Protein AF-A0A314YI50-F1 (afdb_monomer_lite)

Radius of gyration: 15.84 Å; chains: 1; bounding box: 31×40×46 Å

Structure (mmCIF, N/CA/C/O backbone):
data_AF-A0A314YI50-F1
#
_entry.id   AF-A0A314YI50-F1
#
loop_
_atom_site.group_PDB
_atom_site.id
_atom_site.type_symbol
_atom_site.label_atom_id
_atom_site.label_alt_id
_atom_site.label_comp_id
_atom_site.label_asym_id
_atom_site.label_entity_id
_atom_site.label_seq_id
_atom_site.pdbx_PDB_ins_code
_atom_site.Cartn_x
_atom_site.Cartn_y
_atom_site.Cartn_z
_atom_site.occupancy
_atom_site.B_iso_or_equiv
_atom_site.auth_seq_id
_atom_site.auth_comp_id
_atom_site.auth_asym_id
_atom_site.auth_atom_id
_atom_site.pdbx_PDB_model_num
ATOM 1 N N . MET A 1 1 ? -7.604 14.869 -5.730 1.00 54.38 1 MET A N 1
ATOM 2 C CA . MET A 1 1 ? -6.737 14.315 -4.661 1.00 54.38 1 MET A CA 1
ATOM 3 C C . MET A 1 1 ? -7.103 12.848 -4.502 1.00 54.38 1 MET A C 1
ATOM 5 O O . MET A 1 1 ? -8.227 12.569 -4.104 1.00 54.38 1 MET A O 1
ATOM 9 N N . CYS A 1 2 ? -6.218 11.932 -4.887 1.00 63.62 2 CYS A N 1
ATOM 10 C CA . CYS A 1 2 ? -6.553 10.518 -5.085 1.00 63.62 2 CYS A CA 1
ATOM 11 C C . CYS A 1 2 ? -6.445 9.736 -3.769 1.00 63.62 2 CYS A C 1
ATOM 13 O O . CYS A 1 2 ? -5.506 9.951 -2.993 1.00 63.62 2 CYS A O 1
ATOM 15 N N . ARG A 1 3 ? -7.436 8.885 -3.483 1.00 79.12 3 ARG A N 1
ATOM 16 C CA . ARG A 1 3 ? -7.559 8.145 -2.219 1.00 79.12 3 ARG A CA 1
ATOM 17 C C . ARG A 1 3 ? -8.057 6.732 -2.494 1.00 79.12 3 ARG A C 1
ATOM 19 O O . ARG A 1 3 ? -8.998 6.576 -3.262 1.00 79.12 3 ARG A O 1
ATOM 26 N N . ALA A 1 4 ? -7.470 5.747 -1.824 1.00 84.62 4 ALA A N 1
ATOM 27 C CA . ALA A 1 4 ? -7.922 4.360 -1.876 1.00 84.62 4 ALA A CA 1
ATOM 28 C C . ALA A 1 4 ? -8.115 3.811 -0.458 1.00 84.62 4 ALA A C 1
ATOM 30 O O . ALA A 1 4 ? -7.317 4.106 0.439 1.00 84.62 4 ALA A O 1
ATOM 31 N N . LEU A 1 5 ? -9.182 3.034 -0.270 1.00 88.06 5 LEU A N 1
ATOM 32 C CA . LEU A 1 5 ? -9.430 2.257 0.942 1.00 88.06 5 LEU A CA 1
ATOM 33 C C . LEU A 1 5 ? -8.921 0.827 0.755 1.00 88.06 5 LEU A C 1
ATOM 35 O O . LEU A 1 5 ? -8.921 0.305 -0.358 1.00 88.06 5 LEU A O 1
ATOM 39 N N . GLY A 1 6 ? -8.536 0.189 1.853 1.00 87.06 6 GLY A N 1
ATOM 40 C CA . GLY A 1 6 ? -8.240 -1.237 1.869 1.00 87.06 6 GLY A CA 1
ATOM 41 C C . GLY A 1 6 ? -7.951 -1.746 3.273 1.00 87.06 6 GLY A C 1
ATOM 42 O O . GLY A 1 6 ? -8.446 -1.177 4.244 1.00 87.06 6 GLY A O 1
ATOM 43 N N . LEU A 1 7 ? -7.182 -2.825 3.396 1.00 86.88 7 LEU A N 1
ATOM 44 C CA . LEU A 1 7 ? -6.970 -3.517 4.668 1.00 86.88 7 LEU A CA 1
ATOM 45 C C . LEU A 1 7 ? -5.485 -3.559 5.026 1.00 86.88 7 LEU A C 1
ATOM 47 O O . LEU A 1 7 ? -4.657 -3.935 4.209 1.00 86.88 7 LEU A O 1
ATOM 51 N N . MET A 1 8 ? -5.121 -3.218 6.255 1.00 86.88 8 MET A N 1
ATOM 52 C CA . MET A 1 8 ? -3.753 -3.331 6.754 1.00 86.88 8 MET A CA 1
ATOM 53 C C . MET A 1 8 ? -3.767 -3.786 8.210 1.00 86.88 8 MET A C 1
ATOM 55 O O . MET A 1 8 ? -4.458 -3.191 9.032 1.00 86.88 8 MET A O 1
ATOM 59 N N . ASP A 1 9 ? -3.005 -4.835 8.528 1.00 85.19 9 ASP A N 1
ATOM 60 C CA . ASP A 1 9 ? -3.000 -5.496 9.845 1.00 85.19 9 ASP A CA 1
ATOM 61 C C . ASP A 1 9 ? -4.413 -5.841 10.358 1.00 85.19 9 ASP A C 1
ATOM 63 O O . ASP A 1 9 ? -4.738 -5.615 11.523 1.00 85.19 9 ASP A 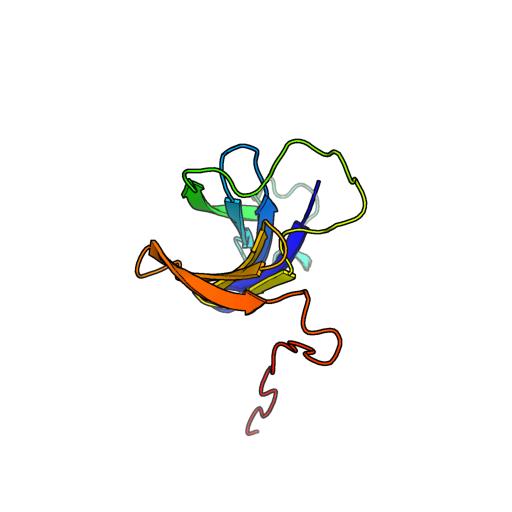O 1
ATOM 67 N N . GLY A 1 10 ? -5.303 -6.302 9.474 1.00 84.06 10 GLY A N 1
ATOM 68 C CA . GLY A 1 10 ? -6.694 -6.600 9.838 1.00 84.06 10 GLY A CA 1
ATOM 69 C C . GLY A 1 10 ? -7.556 -5.370 10.164 1.00 84.06 10 GLY A C 1
ATOM 70 O O . GLY A 1 10 ? -8.682 -5.527 10.624 1.00 84.06 10 GLY A O 1
ATOM 71 N N . LYS A 1 11 ? -7.070 -4.145 9.921 1.00 86.44 11 LYS A N 1
ATOM 72 C CA . LYS A 1 11 ? -7.815 -2.892 10.121 1.00 86.44 11 LYS A CA 1
ATOM 73 C C . LYS A 1 11 ? -7.990 -2.137 8.806 1.00 86.44 11 LYS A C 1
ATOM 75 O O . LYS A 1 11 ? -7.149 -2.225 7.914 1.00 86.44 11 LYS A O 1
ATOM 80 N N . LEU A 1 12 ? -9.060 -1.348 8.691 1.00 87.06 12 LEU A N 1
ATOM 81 C CA . LEU A 1 12 ? -9.272 -0.492 7.521 1.00 87.06 12 LEU A CA 1
ATOM 82 C C . LEU A 1 12 ? -8.119 0.515 7.394 1.00 87.06 12 LEU A C 1
ATOM 84 O O . LEU A 1 12 ? -7.726 1.162 8.373 1.00 87.06 12 LEU A O 1
ATOM 88 N N . CYS A 1 13 ? -7.594 0.664 6.183 1.00 89.94 13 CYS A N 1
ATOM 89 C CA . CYS A 1 13 ? -6.562 1.629 5.848 1.00 89.94 13 CYS A CA 1
ATOM 90 C C . CYS A 1 13 ? -7.033 2.601 4.760 1.00 89.94 13 CYS A C 1
ATOM 92 O O . CYS A 1 13 ? -7.881 2.285 3.927 1.00 89.94 13 CYS A O 1
ATOM 94 N N . LEU A 1 14 ? -6.484 3.813 4.801 1.00 89.81 14 LEU A N 1
ATOM 95 C CA . LEU A 1 14 ? -6.715 4.895 3.858 1.00 89.81 14 LEU A CA 1
ATOM 96 C C . LEU A 1 14 ? -5.370 5.383 3.330 1.00 89.81 14 LEU A C 1
ATOM 98 O O . LEU A 1 14 ? -4.600 6.036 4.052 1.00 89.81 14 LEU A O 1
ATOM 102 N N . THR A 1 15 ? -5.132 5.120 2.051 1.00 89.94 15 THR A N 1
ATOM 103 C CA . THR A 1 15 ? -3.928 5.549 1.345 1.00 89.94 15 THR A CA 1
ATOM 104 C C . THR A 1 15 ? -4.209 6.825 0.569 1.00 89.94 15 THR A C 1
ATOM 106 O O . THR A 1 15 ? -5.223 6.940 -0.124 1.00 89.94 15 THR A O 1
ATOM 109 N N . LYS A 1 16 ? -3.326 7.813 0.712 1.00 87.81 16 LYS A N 1
ATOM 110 C CA . LYS A 1 16 ? -3.441 9.128 0.078 1.00 87.81 16 LYS A CA 1
ATOM 111 C C . LYS A 1 16 ? -2.169 9.444 -0.690 1.00 87.81 16 LYS A C 1
ATOM 113 O O . LYS A 1 16 ? -1.077 9.308 -0.140 1.00 87.81 16 LYS A O 1
ATOM 118 N N . ALA A 1 17 ? -2.325 9.915 -1.922 1.00 84.19 17 ALA A N 1
ATOM 119 C CA . ALA A 1 17 ? -1.208 10.437 -2.694 1.00 84.19 17 ALA A CA 1
ATOM 120 C C . ALA A 1 17 ? -0.836 11.834 -2.182 1.00 84.19 17 ALA A C 1
ATOM 122 O O . ALA A 1 17 ? -1.709 12.633 -1.823 1.00 84.19 17 ALA A O 1
ATOM 123 N N . GLN A 1 18 ? 0.459 12.115 -2.162 1.00 79.69 18 GLN A N 1
ATOM 124 C CA . GLN A 1 18 ? 1.060 13.410 -1.866 1.00 79.69 18 GLN A CA 1
ATOM 125 C C . GLN A 1 18 ? 2.024 13.778 -2.992 1.00 79.69 18 GLN A C 1
ATOM 127 O O . GLN A 1 18 ? 2.426 12.921 -3.776 1.00 79.69 18 GLN A O 1
ATOM 132 N N . SER A 1 19 ? 2.420 15.047 -3.061 1.00 73.88 19 SER A N 1
ATOM 133 C CA . SER A 1 19 ? 3.320 15.547 -4.108 1.00 73.88 19 SER A CA 1
ATOM 134 C C . SER A 1 19 ? 4.656 14.805 -4.175 1.00 73.88 19 SER A C 1
ATOM 136 O O . SER A 1 19 ? 5.225 14.706 -5.254 1.00 73.88 19 SER A O 1
ATOM 138 N N . SER A 1 20 ? 5.143 14.258 -3.060 1.00 78.88 20 SER A N 1
ATOM 139 C CA . SER A 1 20 ? 6.411 13.520 -2.963 1.00 78.88 20 SER A CA 1
ATOM 140 C C . SER A 1 20 ? 6.254 12.002 -2.789 1.00 78.88 20 SER A C 1
ATOM 142 O O . SER A 1 20 ? 7.247 11.305 -2.589 1.00 78.88 20 SER A O 1
ATOM 144 N N . GLY A 1 21 ? 5.028 11.466 -2.827 1.00 84.31 21 GLY A N 1
ATOM 145 C CA . GLY A 1 21 ? 4.794 10.040 -2.600 1.00 84.31 21 GLY A CA 1
ATOM 146 C C . GLY A 1 21 ? 3.422 9.724 -2.009 1.00 84.31 21 GLY A C 1
ATOM 147 O O . GLY A 1 21 ? 2.394 10.142 -2.534 1.00 84.31 21 GLY A O 1
ATOM 148 N N . LEU A 1 22 ? 3.381 8.938 -0.934 1.00 88.25 22 LEU A N 1
ATOM 149 C CA . LEU A 1 22 ? 2.150 8.355 -0.394 1.00 88.25 22 LEU A CA 1
ATOM 150 C C . LEU A 1 22 ? 2.142 8.387 1.135 1.00 88.25 22 LEU A C 1
ATOM 152 O O . LEU A 1 22 ? 3.173 8.201 1.780 1.00 88.25 22 LEU A O 1
ATOM 156 N N . THR A 1 23 ? 0.958 8.485 1.735 1.00 90.88 23 THR A N 1
ATOM 157 C CA . THR A 1 23 ? 0.764 8.090 3.136 1.00 90.88 23 THR A CA 1
ATOM 158 C C . THR A 1 23 ? -0.303 7.028 3.281 1.00 90.88 23 THR A C 1
ATOM 160 O O . THR A 1 23 ? -1.353 7.100 2.647 1.00 90.88 23 THR A O 1
ATOM 163 N N . VAL A 1 24 ? -0.048 6.071 4.171 1.00 90.56 24 VAL A N 1
ATOM 164 C CA . VAL A 1 24 ? -1.000 5.039 4.584 1.00 90.56 24 VAL A CA 1
ATOM 165 C C . VAL A 1 24 ? -1.413 5.331 6.020 1.00 90.56 24 VAL A C 1
ATOM 167 O O . VAL A 1 24 ? -0.587 5.318 6.939 1.00 90.56 24 VAL A O 1
ATOM 170 N N . ASN A 1 25 ? -2.698 5.610 6.214 1.00 91.25 25 ASN A N 1
ATOM 171 C CA . ASN A 1 25 ? -3.301 5.763 7.533 1.00 91.25 25 ASN A CA 1
ATOM 172 C C . ASN A 1 25 ? -4.105 4.509 7.851 1.00 91.25 25 ASN A C 1
ATOM 174 O O . ASN A 1 25 ? -4.826 4.024 6.993 1.00 91.25 25 ASN A O 1
ATOM 178 N N . VAL A 1 26 ? -4.016 4.008 9.074 1.00 90.50 26 VAL A N 1
ATOM 179 C CA . VAL A 1 26 ? -4.774 2.842 9.535 1.00 90.50 26 VAL A CA 1
ATOM 180 C C . VAL A 1 26 ? -5.706 3.289 10.651 1.00 90.50 26 VAL A C 1
ATOM 182 O O . VAL A 1 26 ? -5.354 4.181 11.433 1.00 90.50 26 VAL A O 1
ATOM 185 N N . LEU A 1 27 ? -6.902 2.704 10.719 1.00 88.38 27 LEU A N 1
ATOM 186 C CA . LEU A 1 27 ? -7.789 2.913 11.857 1.00 88.38 27 LEU A CA 1
ATOM 187 C C . LEU A 1 27 ? -7.068 2.540 13.155 1.00 88.38 27 LEU A C 1
ATOM 189 O O . LEU A 1 27 ? -6.426 1.494 13.261 1.00 88.38 27 LEU A O 1
ATOM 193 N N . SER A 1 28 ? -7.162 3.406 14.159 1.00 84.75 28 SER A N 1
ATOM 194 C CA . SER A 1 28 ? -6.553 3.148 15.465 1.00 84.75 28 SER A CA 1
ATOM 195 C C . SER A 1 28 ? -7.227 1.962 16.162 1.00 84.75 28 SER A C 1
ATOM 197 O O . SER A 1 28 ? -6.537 1.096 16.711 1.00 84.75 28 SER A O 1
ATOM 199 N N . ASN A 1 29 ? -8.552 1.863 16.046 1.00 77.00 29 ASN A N 1
ATOM 200 C CA . ASN A 1 29 ? -9.381 0.831 16.659 1.00 77.00 29 ASN A CA 1
ATOM 201 C C . ASN A 1 29 ? -10.363 0.206 15.638 1.00 77.00 29 ASN A C 1
ATOM 203 O O . ASN A 1 29 ? -10.877 0.892 14.756 1.00 77.00 29 ASN A O 1
ATOM 207 N N . ALA A 1 30 ? -10.645 -1.094 1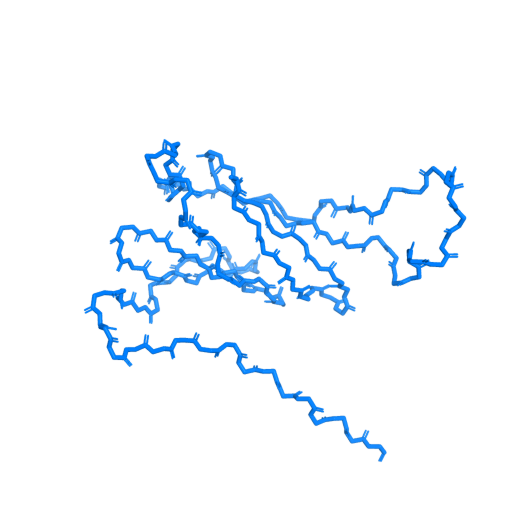5.749 1.00 69.56 30 ALA A N 1
ATOM 208 C CA . ALA A 1 30 ? -11.691 -1.751 14.959 1.00 69.56 30 ALA A CA 1
ATOM 209 C C . ALA A 1 30 ? -13.099 -1.259 15.350 1.00 69.56 30 ALA A C 1
ATOM 211 O O . ALA A 1 30 ? -13.971 -1.157 14.497 1.00 69.56 30 ALA A O 1
ATOM 212 N N . TYR A 1 31 ? -13.279 -0.852 16.609 1.00 70.31 31 TYR A N 1
ATOM 213 C CA . TYR A 1 31 ? -14.543 -0.351 17.159 1.00 70.31 31 TYR A CA 1
ATOM 214 C C . TYR A 1 31 ? -14.739 1.156 16.964 1.00 70.31 31 TYR A C 1
ATOM 216 O O . TYR A 1 31 ? -15.535 1.782 17.658 1.00 70.31 31 TYR A O 1
ATOM 224 N N . THR A 1 32 ? -13.985 1.796 16.062 1.00 67.31 32 THR A N 1
ATOM 225 C CA . THR A 1 32 ? -14.057 3.264 15.941 1.00 67.31 32 THR A CA 1
ATOM 226 C C . THR A 1 32 ? -15.421 3.747 15.431 1.00 67.31 32 THR A C 1
ATOM 228 O O . THR A 1 32 ? -15.787 4.892 15.666 1.00 67.31 32 THR A O 1
ATOM 231 N N . ASN A 1 33 ? -16.194 2.877 14.776 1.00 67.88 33 ASN A N 1
ATOM 232 C CA . ASN A 1 33 ? -17.578 3.136 14.372 1.00 67.88 33 ASN A CA 1
ATOM 233 C C . ASN A 1 33 ? -18.570 3.169 15.550 1.00 67.88 33 ASN A C 1
ATOM 235 O O . ASN A 1 33 ? -19.640 3.748 15.401 1.00 67.88 33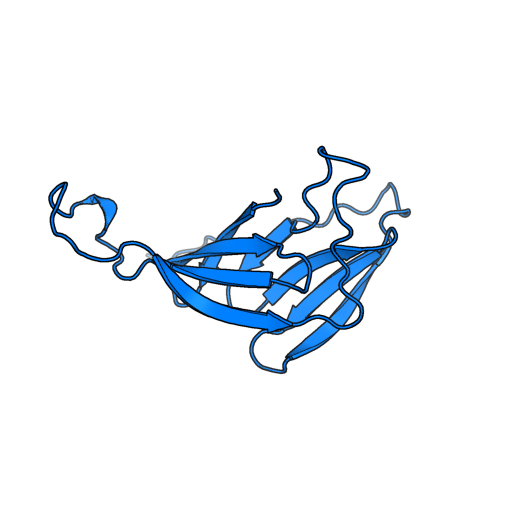 ASN A O 1
ATOM 239 N N . THR A 1 34 ? -18.233 2.564 16.693 1.00 68.06 34 THR A N 1
ATOM 240 C CA . THR A 1 34 ? -19.080 2.521 17.899 1.00 68.06 34 THR A CA 1
ATOM 241 C C . THR A 1 34 ? -18.554 3.408 19.025 1.00 68.06 34 THR A C 1
ATOM 243 O O . THR A 1 34 ? -19.096 3.390 20.127 1.00 68.06 34 THR A O 1
ATOM 246 N N . MET A 1 35 ? -17.479 4.164 18.789 1.00 72.44 35 MET A N 1
ATOM 247 C CA . MET A 1 35 ? -16.981 5.127 19.766 1.00 72.44 35 MET A CA 1
ATOM 248 C C . MET A 1 35 ? -17.891 6.350 19.836 1.00 72.44 35 MET A C 1
ATOM 250 O O . MET A 1 35 ? -18.427 6.802 18.826 1.00 72.44 35 MET A O 1
ATOM 254 N N . GLU A 1 36 ? -18.015 6.915 21.037 1.00 71.62 36 GLU A N 1
ATOM 255 C CA . GLU A 1 36 ? -18.798 8.124 21.265 1.00 71.62 36 GLU A CA 1
ATOM 256 C C . GLU A 1 36 ? -18.288 9.276 20.386 1.00 71.62 36 GLU A C 1
ATOM 258 O O . GLU A 1 36 ? -17.077 9.538 20.277 1.00 71.62 36 GLU A O 1
ATOM 263 N N . MET A 1 37 ? -19.232 9.967 19.747 1.00 69.56 37 MET A N 1
ATOM 264 C CA . MET A 1 37 ? -18.960 11.182 18.991 1.00 69.56 37 MET A CA 1
ATOM 265 C C . MET A 1 37 ? -18.348 12.206 19.959 1.00 69.56 37 MET A C 1
ATOM 267 O O . MET A 1 37 ? -18.949 12.514 20.979 1.00 69.56 37 MET A O 1
ATOM 271 N N . ASN A 1 38 ? -17.150 12.720 19.653 1.00 68.19 38 ASN A N 1
ATOM 272 C CA . ASN A 1 38 ? -16.327 13.595 20.517 1.00 68.19 38 ASN A CA 1
ATOM 273 C C . ASN A 1 38 ? -15.460 12.920 21.592 1.00 68.19 38 ASN A C 1
ATOM 275 O O . ASN A 1 38 ? -14.861 13.622 22.405 1.00 68.19 38 ASN A O 1
ATOM 279 N N . SER A 1 39 ? -15.250 11.605 21.539 1.00 70.38 39 SER A N 1
ATOM 280 C CA . SER A 1 39 ? -14.322 10.878 22.432 1.00 70.38 39 SER A CA 1
ATOM 281 C C . SER A 1 39 ? -12.845 11.330 22.379 1.00 70.38 39 SER A C 1
ATOM 283 O O . SER A 1 39 ? -11.988 10.719 23.015 1.00 70.38 39 SER A O 1
ATOM 285 N N . LYS A 1 40 ? -12.505 12.377 21.606 1.00 72.94 40 LYS A N 1
ATOM 286 C CA . LYS A 1 40 ? -11.147 12.895 21.319 1.00 72.94 40 LYS A CA 1
ATOM 287 C C . LYS A 1 40 ? -10.159 11.834 20.809 1.00 72.94 40 LYS A C 1
ATOM 289 O O . LYS A 1 40 ? -8.988 12.136 20.573 1.00 72.94 40 LYS A O 1
ATOM 294 N N . ALA A 1 41 ? -10.617 10.604 20.595 1.00 71.69 41 ALA A N 1
ATOM 295 C CA . ALA A 1 41 ? -9.813 9.503 20.121 1.00 71.69 41 ALA A CA 1
ATOM 296 C C . ALA A 1 41 ? -9.473 9.729 18.650 1.00 71.69 41 ALA A C 1
ATOM 298 O O . ALA A 1 41 ? -10.342 9.912 17.796 1.00 71.69 41 ALA A O 1
ATOM 299 N N . ARG A 1 42 ? -8.177 9.721 18.336 1.00 76.75 42 ARG A N 1
ATOM 300 C CA . ARG A 1 42 ? -7.712 9.881 16.961 1.00 76.75 42 ARG A CA 1
ATOM 301 C C . ARG A 1 42 ? -8.110 8.649 16.143 1.00 76.75 42 ARG A C 1
ATOM 303 O O . ARG A 1 42 ? -7.492 7.596 16.275 1.00 76.75 42 ARG A O 1
ATOM 310 N N . THR A 1 43 ? -9.105 8.799 15.270 1.00 82.12 43 THR A N 1
ATOM 311 C CA . THR A 1 43 ? -9.658 7.719 14.430 1.00 82.12 43 THR A CA 1
ATOM 312 C C . THR A 1 43 ? -8.631 7.114 13.474 1.00 82.12 43 THR A C 1
ATOM 314 O O . THR A 1 43 ? -8.524 5.898 13.362 1.00 82.12 43 THR A O 1
ATOM 317 N N . TRP A 1 44 ? -7.834 7.954 12.809 1.00 86.50 44 TRP A N 1
ATOM 318 C CA . TRP A 1 44 ? -6.840 7.524 11.823 1.00 86.50 44 TRP A CA 1
ATOM 319 C C . TRP A 1 44 ? -5.426 7.819 12.313 1.00 86.50 44 TRP A C 1
ATOM 321 O O . TRP A 1 44 ? -5.074 8.975 12.578 1.00 86.50 44 TRP A O 1
ATOM 331 N N . LYS A 1 45 ? -4.591 6.783 12.389 1.00 90.00 45 LYS A N 1
ATOM 332 C CA . LYS A 1 45 ? -3.170 6.898 12.721 1.00 90.00 45 LYS A CA 1
ATOM 333 C C . LYS A 1 45 ? -2.342 6.709 11.455 1.00 90.00 45 LYS A C 1
ATOM 335 O O . LYS A 1 45 ? -2.503 5.717 10.749 1.00 90.00 45 LYS A O 1
ATOM 340 N N . MET A 1 46 ? -1.448 7.652 11.166 1.00 91.50 46 MET A N 1
ATOM 341 C CA . MET A 1 46 ? -0.482 7.471 10.084 1.00 91.50 46 MET A CA 1
ATOM 342 C C . MET A 1 46 ? 0.465 6.337 10.467 1.00 91.50 46 MET A C 1
ATOM 344 O O . MET A 1 46 ? 1.053 6.365 11.548 1.00 91.50 46 MET A O 1
ATOM 348 N N . LYS A 1 47 ? 0.579 5.339 9.594 1.00 90.25 47 LYS A N 1
ATOM 349 C CA . LYS A 1 47 ? 1.429 4.171 9.819 1.00 90.25 47 LYS A CA 1
ATOM 350 C C . LYS A 1 47 ? 2.644 4.168 8.904 1.00 90.25 47 LYS A C 1
ATOM 352 O O . LYS A 1 47 ? 3.741 3.851 9.351 1.00 90.25 47 LYS A O 1
ATOM 357 N N . HIS A 1 48 ? 2.459 4.560 7.646 1.00 89.75 48 HIS A N 1
ATOM 358 C CA . HIS A 1 48 ? 3.557 4.690 6.698 1.00 89.75 48 HIS A CA 1
ATOM 359 C C . HIS A 1 48 ? 3.508 6.036 5.988 1.00 89.75 48 HIS A C 1
ATOM 361 O O . HIS A 1 48 ? 2.452 6.475 5.528 1.00 89.75 48 HIS A O 1
ATOM 367 N N . GLN A 1 49 ? 4.682 6.644 5.873 1.00 90.62 49 GLN A N 1
ATOM 368 C CA . GLN A 1 49 ? 4.970 7.749 4.976 1.00 90.62 49 GLN A CA 1
ATOM 369 C C . GLN A 1 49 ? 6.020 7.250 3.990 1.00 90.62 49 GLN A C 1
ATOM 371 O O . GLN A 1 49 ? 7.060 6.734 4.393 1.00 90.62 49 GLN A O 1
ATOM 376 N N . ILE A 1 50 ? 5.689 7.312 2.708 1.00 88.00 50 ILE A N 1
ATOM 377 C CA . ILE A 1 50 ? 6.469 6.730 1.624 1.00 88.00 50 ILE A CA 1
ATOM 378 C C . ILE A 1 50 ? 6.868 7.878 0.721 1.00 88.00 50 ILE A C 1
ATOM 380 O O . ILE A 1 50 ? 6.003 8.566 0.178 1.00 88.00 50 ILE A O 1
ATOM 384 N N . THR A 1 51 ? 8.168 8.061 0.559 1.00 87.12 51 THR A N 1
ATOM 385 C CA . THR A 1 51 ? 8.722 9.008 -0.402 1.00 87.12 51 THR A CA 1
ATOM 386 C C . THR A 1 51 ? 9.083 8.237 -1.659 1.00 87.12 51 THR A C 1
ATOM 388 O O . THR A 1 51 ? 9.801 7.242 -1.580 1.00 87.12 51 THR A O 1
ATOM 391 N N . LEU A 1 52 ? 8.563 8.673 -2.802 1.00 81.38 52 LEU A N 1
ATOM 392 C CA . LEU A 1 52 ? 8.883 8.100 -4.105 1.00 81.38 52 LEU A CA 1
ATOM 393 C C . LEU A 1 52 ? 9.657 9.151 -4.897 1.00 81.38 52 LEU A C 1
ATOM 395 O O . LEU A 1 52 ? 9.182 10.274 -5.062 1.00 81.38 52 LEU A O 1
ATOM 399 N N . SER A 1 53 ? 10.849 8.780 -5.360 1.00 78.12 53 SER A N 1
ATOM 400 C CA . SER A 1 53 ? 11.744 9.658 -6.113 1.00 78.12 53 SER A CA 1
ATOM 401 C C . SER A 1 53 ? 12.147 8.965 -7.418 1.00 78.12 53 SER A C 1
ATOM 403 O O . SER A 1 53 ? 12.836 7.947 -7.349 1.00 78.12 53 SER A O 1
ATOM 405 N N . PRO A 1 54 ? 11.750 9.492 -8.591 1.00 73.94 54 PRO A N 1
ATOM 406 C CA . PRO A 1 54 ? 10.892 10.666 -8.788 1.00 73.94 54 PRO A CA 1
ATOM 407 C C . PRO A 1 54 ? 9.447 10.414 -8.327 1.00 73.94 54 PRO A C 1
ATOM 409 O O . PRO A 1 54 ? 8.979 9.276 -8.323 1.00 73.94 54 PRO A O 1
ATOM 412 N N . SER A 1 55 ? 8.732 11.476 -7.936 1.00 74.25 55 SER A N 1
ATOM 413 C CA . SER A 1 55 ? 7.337 11.326 -7.515 1.00 74.25 55 SER A CA 1
ATOM 414 C C . SER A 1 55 ? 6.466 10.975 -8.721 1.00 74.25 55 SER A C 1
ATOM 416 O O . SER A 1 55 ? 6.391 11.766 -9.663 1.00 74.25 55 SER A O 1
ATOM 418 N N . PRO A 1 56 ? 5.763 9.831 -8.696 1.00 69.56 56 PRO A N 1
ATOM 419 C CA . PRO A 1 56 ? 4.870 9.440 -9.780 1.00 69.56 56 PRO A CA 1
ATOM 420 C C . PRO A 1 56 ? 3.579 10.270 -9.798 1.00 69.56 56 PRO A C 1
ATOM 422 O O . PRO A 1 56 ? 2.789 10.165 -10.736 1.00 69.56 56 PRO A O 1
ATOM 425 N N . PHE A 1 57 ? 3.336 11.075 -8.757 1.00 71.94 57 PHE A N 1
ATOM 426 C CA . PHE A 1 57 ? 2.123 11.864 -8.583 1.00 71.94 57 PHE A CA 1
ATOM 427 C C . PHE A 1 57 ? 2.394 13.313 -8.983 1.00 71.94 57 PHE A C 1
ATOM 429 O O . PHE A 1 57 ? 2.700 14.163 -8.147 1.00 71.94 57 PHE A O 1
ATOM 436 N N . ALA A 1 58 ? 2.281 13.593 -10.280 1.00 62.31 58 ALA A N 1
ATOM 437 C CA . ALA A 1 58 ? 2.333 14.960 -10.781 1.00 62.31 58 ALA A CA 1
ATOM 438 C C . ALA A 1 58 ? 1.183 15.806 -10.191 1.00 62.31 58 ALA A C 1
ATOM 440 O O . ALA A 1 58 ? 0.091 15.281 -9.926 1.00 62.31 58 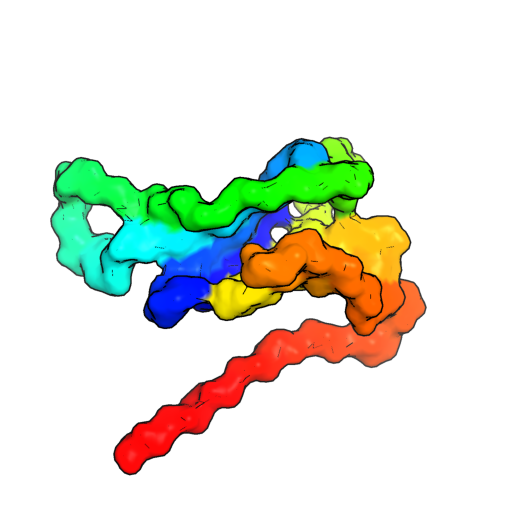ALA A O 1
ATOM 441 N N . PRO A 1 59 ? 1.383 17.122 -9.997 1.00 55.66 59 PRO A N 1
ATOM 442 C CA . PRO A 1 59 ? 0.304 18.029 -9.640 1.00 55.66 59 PRO A CA 1
ATOM 443 C C . PRO A 1 59 ? -0.689 18.141 -10.808 1.00 55.66 59 PRO A C 1
ATOM 445 O O . PRO A 1 59 ? -0.492 18.913 -11.733 1.00 55.66 59 PRO A O 1
ATOM 448 N N . ALA A 1 60 ? -1.744 17.325 -10.751 1.00 53.19 60 ALA A N 1
ATOM 449 C CA . ALA A 1 60 ? -3.055 17.505 -11.377 1.00 53.19 60 ALA A CA 1
ATOM 450 C C . ALA A 1 60 ? -3.090 18.274 -12.718 1.00 53.19 60 ALA A C 1
ATOM 452 O O . ALA A 1 60 ? -3.576 19.403 -12.758 1.00 53.19 60 ALA A O 1
ATOM 453 N N . ALA A 1 61 ? -2.679 17.636 -13.816 1.00 48.53 61 ALA A N 1
ATOM 454 C CA . ALA A 1 61 ? -3.228 17.991 -15.130 1.00 48.53 61 ALA A CA 1
ATOM 455 C C . ALA A 1 61 ? -4.610 17.337 -15.320 1.00 48.53 61 ALA A C 1
ATOM 457 O O . ALA A 1 61 ? -5.547 18.000 -15.750 1.00 48.53 61 ALA A O 1
ATOM 458 N N . ASP A 1 62 ? -4.776 16.090 -14.858 1.00 48.00 62 ASP A N 1
ATOM 459 C CA . ASP A 1 62 ? -6.049 15.371 -14.909 1.00 48.00 62 ASP A CA 1
ATOM 460 C C . ASP A 1 62 ? -6.589 15.077 -13.510 1.00 48.00 62 ASP A C 1
ATOM 462 O O . ASP A 1 62 ? -6.043 14.293 -12.734 1.00 48.00 62 ASP A O 1
ATOM 466 N N . ARG A 1 63 ? -7.697 15.734 -13.157 1.00 46.66 63 ARG A N 1
ATOM 467 C CA . ARG A 1 63 ? -8.373 15.566 -11.858 1.00 46.66 63 ARG A CA 1
ATOM 468 C C . ARG A 1 63 ? -9.145 14.245 -11.740 1.00 46.66 63 ARG A C 1
ATOM 470 O O . ARG A 1 63 ? -9.672 13.969 -10.662 1.00 46.66 63 ARG A O 1
ATOM 477 N N . LEU A 1 64 ? -9.214 13.460 -12.817 1.00 45.69 64 LEU A N 1
ATOM 478 C CA . LEU A 1 64 ? -10.064 12.274 -12.940 1.00 45.69 64 LEU A CA 1
ATOM 479 C C . LEU A 1 64 ? -9.322 10.941 -12.742 1.00 45.69 64 LEU A C 1
ATOM 481 O O . LEU A 1 64 ? -9.971 9.944 -12.433 1.00 45.69 64 LEU A O 1
ATOM 485 N N . SER A 1 65 ? -7.988 10.895 -12.836 1.00 55.44 65 SER A N 1
ATOM 486 C CA . SER A 1 65 ? -7.235 9.651 -12.635 1.00 55.44 65 SER A CA 1
ATOM 487 C C . SER A 1 65 ? -6.820 9.482 -11.169 1.00 55.44 65 SER A C 1
ATOM 489 O O . SER A 1 65 ? -5.919 10.136 -10.635 1.00 55.44 65 SER A O 1
ATOM 491 N N . SER A 1 66 ? -7.492 8.573 -10.456 1.00 62.53 66 SER A N 1
ATOM 492 C CA . SER A 1 66 ? -6.956 8.087 -9.185 1.00 62.53 66 SER A CA 1
ATOM 493 C C . SER A 1 66 ? -5.675 7.300 -9.449 1.00 62.53 66 SER A C 1
ATOM 495 O O . SER A 1 66 ? -5.734 6.132 -9.817 1.00 62.53 66 SER A O 1
ATOM 497 N N . ASN A 1 67 ? -4.511 7.918 -9.234 1.00 78.19 67 ASN A N 1
ATOM 498 C CA . ASN A 1 67 ? -3.232 7.227 -9.414 1.00 78.19 67 ASN A CA 1
ATOM 499 C C . ASN A 1 67 ? -3.026 6.091 -8.408 1.00 78.19 67 ASN A C 1
ATOM 501 O O . ASN A 1 67 ? -2.202 5.230 -8.656 1.00 78.19 67 ASN A O 1
ATOM 505 N N . ILE A 1 68 ? -3.746 6.054 -7.284 1.00 83.69 68 ILE A N 1
ATOM 506 C CA . ILE A 1 68 ? -3.710 4.913 -6.361 1.00 83.69 68 ILE A CA 1
ATOM 507 C C . ILE A 1 68 ? -4.901 4.021 -6.684 1.00 83.69 68 ILE A C 1
ATOM 509 O O . ILE A 1 68 ? -6.043 4.479 -6.623 1.00 83.69 68 ILE A O 1
ATOM 513 N N . MET A 1 69 ? -4.628 2.759 -6.998 1.00 81.31 69 MET A N 1
ATOM 514 C CA . MET A 1 69 ? -5.663 1.780 -7.329 1.00 81.31 69 MET A CA 1
ATOM 515 C C . MET A 1 69 ? -6.041 0.918 -6.136 1.00 81.31 69 MET A C 1
ATOM 517 O O . MET A 1 69 ? -7.212 0.630 -5.922 1.00 81.31 69 MET A O 1
ATOM 521 N N . PHE A 1 70 ? -5.044 0.496 -5.363 1.00 83.69 70 PHE A N 1
ATOM 522 C CA . PHE A 1 70 ? -5.234 -0.501 -4.323 1.00 83.69 70 PHE A CA 1
ATOM 523 C C . PHE A 1 70 ? -4.190 -0.335 -3.230 1.00 83.69 70 PHE A C 1
ATOM 525 O O . PHE A 1 70 ? -3.036 -0.002 -3.500 1.00 83.69 70 PHE A O 1
ATOM 532 N N . ALA A 1 71 ? -4.588 -0.588 -1.990 1.00 87.12 71 ALA A N 1
ATOM 533 C CA . ALA A 1 71 ? -3.670 -0.679 -0.870 1.00 87.12 71 ALA A CA 1
ATOM 534 C C . ALA A 1 71 ? -4.167 -1.761 0.083 1.00 87.12 71 ALA A C 1
ATOM 536 O O . ALA A 1 71 ? -5.188 -1.578 0.736 1.00 87.12 71 ALA A O 1
ATOM 537 N N . SER A 1 72 ? -3.462 -2.885 0.166 1.00 85.62 72 SER A N 1
ATOM 538 C CA . SER A 1 72 ? -3.806 -3.945 1.111 1.00 85.62 72 SER A CA 1
ATOM 539 C C . SER A 1 72 ? -2.574 -4.702 1.578 1.00 85.62 72 SER A C 1
ATOM 541 O O . SER A 1 72 ? -1.606 -4.871 0.834 1.00 85.62 72 SER A O 1
ATOM 543 N N . GLY A 1 73 ? -2.606 -5.163 2.825 1.00 86.44 73 GLY A N 1
ATOM 544 C CA . GLY A 1 73 ? -1.486 -5.817 3.482 1.00 86.44 73 GLY A CA 1
ATOM 545 C C . GLY A 1 73 ? -0.236 -4.946 3.403 1.00 86.44 73 GLY A C 1
ATOM 546 O O . GLY A 1 73 ? -0.224 -3.822 3.898 1.00 86.44 73 GLY A O 1
ATOM 547 N N . ASN A 1 74 ? 0.802 -5.464 2.747 1.00 89.81 74 ASN A N 1
ATOM 548 C CA . ASN A 1 74 ? 2.074 -4.772 2.543 1.00 89.81 74 ASN A CA 1
ATOM 549 C C . ASN A 1 74 ? 2.242 -4.222 1.121 1.00 89.81 74 ASN A C 1
ATOM 551 O O . ASN A 1 74 ? 3.361 -3.894 0.748 1.00 89.81 74 ASN A O 1
ATOM 555 N N . VAL A 1 75 ? 1.184 -4.142 0.316 1.00 89.88 75 VAL A N 1
ATOM 556 C CA . VAL A 1 75 ? 1.284 -3.766 -1.099 1.00 89.88 75 VAL A CA 1
ATOM 557 C C . VAL A 1 75 ? 0.424 -2.544 -1.393 1.00 89.88 75 VAL A C 1
ATOM 559 O O . VAL A 1 75 ? -0.747 -2.483 -1.015 1.00 89.88 75 VAL A O 1
ATOM 562 N N . VAL A 1 76 ? 1.004 -1.574 -2.100 1.00 89.25 76 VAL A N 1
ATOM 563 C CA . VAL A 1 76 ? 0.278 -0.448 -2.698 1.00 89.25 76 VAL A CA 1
ATOM 564 C C . VAL A 1 76 ? 0.447 -0.507 -4.208 1.00 89.25 76 VAL A C 1
ATOM 566 O O . VAL A 1 76 ? 1.573 -0.496 -4.697 1.00 89.25 76 VAL A O 1
ATOM 569 N N . LEU A 1 77 ? -0.667 -0.539 -4.938 1.00 88.88 77 LEU A N 1
ATOM 570 C CA . LEU A 1 77 ? -0.677 -0.441 -6.393 1.00 88.88 77 LEU A CA 1
ATOM 571 C C . LEU A 1 77 ? -1.004 0.985 -6.817 1.00 88.88 77 LEU A C 1
ATOM 573 O O . LEU A 1 77 ? -2.004 1.569 -6.378 1.00 88.88 77 LEU A O 1
ATOM 577 N N . PHE A 1 78 ? -0.184 1.527 -7.707 1.00 85.12 78 PHE A N 1
ATOM 578 C CA . PHE A 1 78 ? -0.378 2.860 -8.253 1.00 85.12 78 PHE A CA 1
ATOM 579 C C . PHE A 1 78 ? -0.009 2.931 -9.736 1.00 85.12 78 PHE A C 1
ATOM 581 O O . PHE A 1 78 ? 0.714 2.084 -10.255 1.00 85.12 78 PHE A O 1
ATOM 588 N N . ARG A 1 79 ? -0.537 3.945 -10.417 1.00 82.50 79 ARG A N 1
ATOM 589 C CA . ARG A 1 79 ? -0.296 4.243 -11.827 1.00 82.50 79 ARG A CA 1
ATOM 590 C C . ARG A 1 79 ? 0.701 5.378 -11.961 1.00 82.50 79 ARG A C 1
ATOM 592 O O . ARG A 1 79 ? 0.652 6.345 -11.197 1.00 82.50 79 ARG A O 1
ATOM 599 N N . SER A 1 80 ? 1.580 5.266 -12.948 1.00 79.31 80 SER A N 1
ATOM 600 C CA . SER A 1 80 ? 2.452 6.356 -13.370 1.00 79.31 80 SER A CA 1
ATOM 601 C C . SER A 1 80 ? 2.918 6.139 -14.803 1.00 79.31 80 SER A C 1
ATOM 603 O O . SER A 1 80 ? 3.320 5.034 -15.148 1.00 79.31 80 SER A O 1
ATOM 605 N N . GLY A 1 81 ? 2.862 7.179 -15.637 1.00 77.69 81 GLY A N 1
ATOM 606 C CA . GLY A 1 81 ? 3.396 7.127 -17.004 1.00 77.69 81 GLY A CA 1
ATOM 607 C C . GLY A 1 81 ? 2.823 5.999 -17.872 1.00 77.69 81 GLY A C 1
ATOM 608 O O . GLY A 1 81 ? 3.583 5.373 -18.602 1.00 77.69 81 GLY A O 1
ATOM 609 N N . GLY A 1 82 ? 1.524 5.701 -17.747 1.00 77.12 82 GLY A N 1
ATOM 610 C CA . GLY A 1 82 ? 0.872 4.606 -18.476 1.00 77.12 82 GLY A CA 1
ATOM 611 C C . GLY A 1 82 ? 1.282 3.210 -18.005 1.00 77.12 82 GLY A C 1
ATOM 612 O O . GLY A 1 82 ? 1.035 2.239 -18.697 1.00 77.12 82 GLY A O 1
ATOM 613 N N . LYS A 1 83 ? 1.929 3.079 -16.843 1.00 82.69 83 LYS A N 1
ATOM 614 C CA . LYS A 1 83 ? 2.321 1.791 -16.262 1.00 82.69 83 LYS A CA 1
ATOM 615 C C . LYS A 1 83 ? 1.754 1.617 -14.870 1.00 82.69 83 LYS A C 1
ATOM 617 O O . LYS A 1 83 ? 1.451 2.583 -14.160 1.00 82.69 83 LYS A O 1
ATOM 622 N N . ILE A 1 84 ? 1.652 0.359 -14.466 1.00 85.88 84 ILE A N 1
ATOM 623 C CA . ILE A 1 84 ? 1.184 -0.046 -13.150 1.00 85.88 84 ILE A CA 1
ATOM 624 C C . ILE A 1 84 ? 2.372 -0.519 -12.325 1.00 85.88 84 ILE A C 1
ATOM 626 O O . ILE A 1 84 ? 3.137 -1.392 -12.736 1.00 85.88 84 ILE A O 1
ATOM 630 N N . TYR A 1 85 ? 2.487 0.032 -11.124 1.00 87.19 85 TYR A N 1
ATOM 631 C CA . TYR A 1 85 ? 3.548 -0.271 -10.183 1.00 87.19 85 TYR A CA 1
ATOM 632 C C . TYR A 1 85 ? 2.988 -0.859 -8.896 1.00 87.19 85 TYR A C 1
ATOM 634 O O . TYR A 1 85 ? 1.952 -0.425 -8.390 1.00 87.19 85 TYR A O 1
ATOM 642 N N . SER A 1 86 ? 3.723 -1.821 -8.351 1.00 90.50 86 SER A N 1
ATOM 643 C CA . SER A 1 86 ? 3.543 -2.375 -7.019 1.00 90.50 86 SER A CA 1
ATOM 644 C C . SER A 1 86 ? 4.654 -1.879 -6.112 1.00 90.50 86 SER A C 1
ATOM 646 O O . SER A 1 86 ? 5.833 -2.026 -6.428 1.00 90.50 86 SER A O 1
ATOM 648 N N . TYR A 1 87 ? 4.278 -1.283 -4.985 1.00 90.88 87 TYR A N 1
ATOM 649 C CA . TYR A 1 87 ? 5.197 -0.894 -3.927 1.00 90.88 87 TYR A CA 1
ATOM 650 C C . TYR A 1 87 ? 5.033 -1.815 -2.728 1.00 90.88 87 TYR A C 1
ATOM 652 O O . TYR A 1 87 ? 3.953 -1.876 -2.128 1.00 90.88 87 TYR A O 1
ATOM 660 N N . ASN A 1 88 ? 6.113 -2.488 -2.340 1.00 91.56 88 ASN A N 1
ATOM 661 C CA . ASN A 1 88 ? 6.133 -3.318 -1.148 1.00 91.56 88 ASN A CA 1
ATOM 662 C C . ASN A 1 88 ? 6.514 -2.473 0.077 1.00 91.56 88 ASN A C 1
ATOM 664 O O . ASN A 1 88 ? 7.631 -1.987 0.222 1.00 91.56 88 ASN A O 1
ATOM 668 N N . LEU A 1 89 ? 5.581 -2.323 1.012 1.00 88.81 89 LEU A N 1
ATOM 669 C CA . LEU A 1 89 ? 5.732 -1.540 2.236 1.00 88.81 89 LEU A CA 1
ATOM 670 C C . LEU A 1 89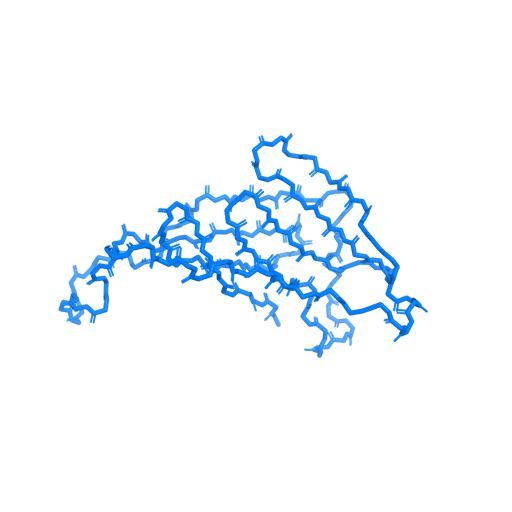 ? 6.776 -2.113 3.198 1.00 88.81 89 LEU A C 1
ATOM 672 O O . LEU A 1 89 ? 7.298 -1.350 4.016 1.00 88.81 89 LEU A O 1
ATOM 676 N N . LYS A 1 90 ? 7.082 -3.414 3.108 1.00 89.38 90 LYS A N 1
ATOM 677 C CA . LYS A 1 90 ? 8.084 -4.095 3.935 1.00 89.38 90 LYS A CA 1
ATOM 678 C C . LYS A 1 90 ? 9.483 -3.953 3.340 1.00 89.38 90 LYS A C 1
ATOM 680 O O . LYS A 1 90 ? 10.380 -3.525 4.058 1.00 89.38 90 LYS A O 1
ATOM 685 N N . THR A 1 91 ? 9.658 -4.272 2.055 1.00 91.75 91 THR A N 1
ATOM 686 C CA . THR A 1 91 ? 10.980 -4.234 1.395 1.00 91.75 91 THR A CA 1
ATOM 687 C C . THR A 1 91 ? 11.352 -2.854 0.858 1.00 91.75 91 THR A C 1
ATOM 689 O O . THR A 1 91 ? 12.519 -2.596 0.602 1.00 91.75 91 THR A O 1
ATOM 692 N N . LYS A 1 92 ? 10.379 -1.938 0.748 1.00 89.56 92 LYS A N 1
ATOM 693 C CA . LYS A 1 92 ? 10.518 -0.598 0.149 1.00 89.56 92 LYS A CA 1
ATOM 694 C C . LYS A 1 92 ? 10.848 -0.617 -1.343 1.00 89.56 92 LYS A C 1
ATOM 696 O O . LYS A 1 92 ? 11.220 0.413 -1.902 1.00 89.56 92 LYS A O 1
ATOM 701 N N . GLU A 1 93 ? 10.662 -1.760 -1.987 1.00 90.25 93 GLU A N 1
ATOM 702 C CA . GLU A 1 93 ? 10.923 -1.941 -3.408 1.00 90.25 93 GLU A CA 1
ATOM 703 C C . GLU A 1 93 ? 9.696 -1.580 -4.241 1.00 90.25 93 GLU A C 1
ATOM 705 O O . GLU A 1 93 ? 8.548 -1.775 -3.829 1.00 90.25 93 GLU A O 1
ATOM 710 N N . THR A 1 94 ? 9.967 -1.062 -5.438 1.00 89.44 94 THR A N 1
ATOM 711 C CA . THR A 1 94 ? 8.956 -0.770 -6.454 1.00 89.44 94 THR A CA 1
ATOM 712 C C . THR A 1 94 ? 9.175 -1.698 -7.638 1.00 89.44 94 THR A C 1
ATOM 714 O O . THR A 1 94 ? 10.283 -1.773 -8.160 1.00 89.44 94 THR A O 1
ATOM 717 N N . GLN A 1 95 ? 8.119 -2.362 -8.092 1.00 90.69 95 GLN A N 1
ATOM 718 C CA . GLN A 1 95 ? 8.144 -3.238 -9.258 1.00 90.69 95 GLN A CA 1
ATOM 719 C C . GLN A 1 95 ? 7.092 -2.789 -10.271 1.00 90.69 95 GLN A C 1
ATOM 721 O O . GLN A 1 95 ? 5.963 -2.480 -9.898 1.00 90.69 95 GLN A O 1
ATOM 726 N N . CYS A 1 96 ? 7.444 -2.769 -11.555 1.00 87.94 96 CYS A N 1
ATOM 727 C CA . CYS A 1 96 ? 6.471 -2.608 -12.635 1.00 87.94 96 CYS A CA 1
ATOM 728 C C . CYS A 1 96 ? 5.730 -3.936 -12.828 1.00 87.94 96 CYS A C 1
ATOM 730 O O . CYS A 1 96 ? 6.371 -4.954 -13.079 1.00 87.94 96 CYS A O 1
ATOM 732 N N . VAL A 1 97 ? 4.405 -3.931 -12.691 1.00 87.50 97 VAL A N 1
ATOM 733 C CA . VAL A 1 97 ? 3.569 -5.144 -12.783 1.00 87.50 97 VAL A CA 1
ATOM 734 C C . VAL A 1 97 ? 2.731 -5.203 -14.055 1.00 87.50 97 VAL A C 1
ATOM 736 O O . VAL A 1 97 ? 2.170 -6.250 -14.354 1.00 87.50 97 VAL A O 1
ATOM 739 N N . GLY A 1 98 ? 2.648 -4.109 -14.812 1.00 79.31 98 GLY A N 1
ATOM 740 C CA . GLY A 1 98 ? 1.924 -4.095 -16.076 1.00 79.31 98 GLY A CA 1
ATOM 741 C C . GLY A 1 98 ? 1.996 -2.755 -16.791 1.00 79.31 98 GLY A C 1
ATOM 742 O O . GLY A 1 98 ? 2.424 -1.750 -16.217 1.00 79.31 98 GLY A O 1
ATOM 743 N N . ASP A 1 99 ? 1.561 -2.773 -18.044 1.00 79.25 99 ASP A N 1
ATOM 744 C CA . ASP A 1 99 ? 1.378 -1.599 -18.888 1.00 79.25 99 ASP A CA 1
ATOM 745 C C . ASP A 1 99 ? -0.130 -1.308 -19.016 1.00 79.25 99 ASP A C 1
ATOM 747 O O . ASP A 1 99 ? -0.934 -2.229 -19.129 1.00 79.25 99 ASP A O 1
ATOM 751 N N . GLU A 1 100 ? -0.526 -0.040 -18.921 1.00 63.41 100 GLU A N 1
ATOM 752 C CA . GLU A 1 100 ? -1.917 0.420 -19.041 1.00 63.41 100 GLU A CA 1
ATOM 753 C C . GLU A 1 100 ? -2.372 0.470 -20.509 1.00 63.41 100 GLU A C 1
ATOM 755 O O . GLU A 1 100 ? -3.573 0.477 -20.768 1.00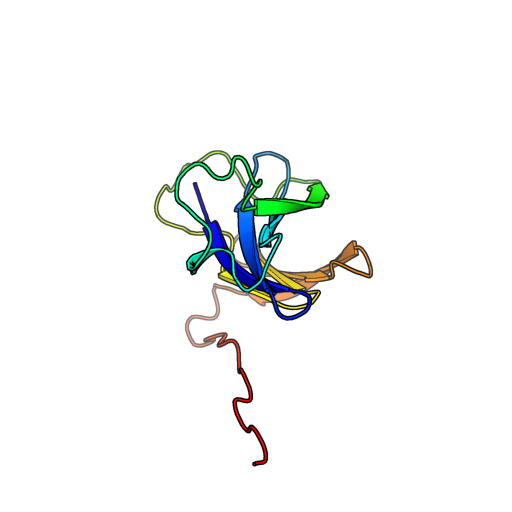 63.41 100 GLU A O 1
ATOM 760 N N . PHE A 1 101 ? -1.438 0.466 -21.470 1.00 59.19 101 PHE A N 1
ATOM 761 C CA . PHE A 1 101 ? -1.751 0.410 -22.903 1.00 59.19 101 PHE A CA 1
ATOM 762 C C . PHE A 1 101 ? -2.180 -0.981 -23.384 1.00 59.19 101 PHE A C 1
ATOM 764 O O . PHE A 1 101 ? -2.591 -1.132 -24.536 1.00 59.19 101 PHE A O 1
ATOM 771 N N . ASP A 1 102 ? -2.121 -1.989 -22.516 1.00 61.72 102 ASP A N 1
ATOM 772 C CA . ASP A 1 102 ? -2.748 -3.278 -22.766 1.00 61.72 102 ASP A CA 1
ATOM 773 C C . ASP A 1 102 ? -4.245 -3.173 -22.432 1.00 61.72 102 ASP A C 1
ATOM 775 O O . ASP A 1 102 ? -4.689 -3.472 -21.322 1.00 61.72 102 ASP A O 1
ATOM 779 N N . TYR A 1 103 ? -5.025 -2.656 -23.388 1.00 55.03 103 TYR A N 1
ATOM 780 C CA . TYR A 1 103 ? -6.465 -2.399 -23.242 1.00 55.03 103 TYR A CA 1
ATOM 781 C C . TYR A 1 103 ? -7.284 -3.648 -22.855 1.00 55.03 103 TYR A C 1
ATOM 783 O O . TYR A 1 103 ? -8.410 -3.506 -22.370 1.00 55.03 103 TYR A O 1
ATOM 791 N N . ASP A 1 104 ? -6.716 -4.848 -23.012 1.00 55.66 104 ASP A N 1
ATOM 792 C CA . ASP A 1 104 ? -7.334 -6.122 -22.642 1.00 55.66 104 ASP A CA 1
ATOM 793 C C . ASP A 1 104 ? -6.973 -6.591 -21.216 1.00 55.66 104 ASP A C 1
ATOM 795 O O . ASP A 1 104 ? -7.626 -7.486 -20.665 1.00 55.66 104 ASP A O 1
ATOM 799 N N . ALA A 1 105 ? -5.995 -5.968 -20.551 1.00 57.84 105 ALA A N 1
ATOM 800 C CA . ALA A 1 105 ? -5.555 -6.365 -19.218 1.00 57.84 105 ALA A CA 1
ATOM 801 C C . ALA A 1 105 ? -6.379 -5.686 -18.104 1.00 57.84 105 ALA A C 1
ATOM 803 O O . ALA A 1 105 ? -6.208 -4.511 -17.773 1.00 57.84 105 ALA A O 1
ATOM 804 N N . ARG A 1 106 ? -7.257 -6.451 -17.438 1.00 59.38 106 ARG A N 1
ATOM 805 C CA . ARG A 1 106 ? -7.922 -6.022 -16.191 1.00 59.38 106 ARG A CA 1
ATOM 806 C C . ARG A 1 106 ? -7.222 -6.607 -14.971 1.00 59.38 106 ARG A C 1
ATOM 808 O O . ARG A 1 106 ? -7.237 -7.815 -14.758 1.00 59.38 106 ARG A O 1
ATOM 815 N N . ILE A 1 107 ? -6.690 -5.740 -14.110 1.00 62.84 107 ILE A N 1
ATOM 816 C CA . ILE A 1 107 ? -6.186 -6.143 -12.793 1.00 62.84 107 ILE A CA 1
ATOM 817 C C . ILE A 1 107 ? -7.325 -6.054 -11.781 1.00 62.84 107 ILE A C 1
ATOM 819 O O . ILE A 1 107 ? -7.855 -4.973 -11.521 1.00 62.84 107 ILE A O 1
ATOM 823 N N . VAL A 1 108 ? -7.678 -7.189 -11.183 1.00 62.72 108 VAL A N 1
ATOM 824 C CA . VAL A 1 108 ? -8.668 -7.267 -10.106 1.00 62.72 108 VAL A CA 1
ATOM 825 C C . VAL A 1 108 ? -7.975 -7.771 -8.848 1.00 62.72 108 VAL A C 1
ATOM 827 O O . VAL A 1 108 ? -7.286 -8.789 -8.872 1.00 62.72 108 VAL A O 1
ATOM 830 N N . SER A 1 109 ? -8.150 -7.067 -7.730 1.00 60.00 109 SER A N 1
ATOM 831 C CA . SER A 1 109 ? -7.697 -7.565 -6.433 1.00 60.00 109 SER A CA 1
ATOM 832 C C . SER A 1 109 ? -8.566 -8.756 -6.028 1.00 60.00 109 SER A C 1
ATOM 834 O O . SER A 1 109 ? -9.722 -8.571 -5.643 1.00 60.00 109 SER A O 1
ATOM 836 N N . HIS A 1 110 ? -8.030 -9.972 -6.125 1.00 63.47 110 HIS A N 1
ATOM 837 C CA . HIS A 1 110 ? -8.709 -11.159 -5.621 1.00 63.47 110 HIS A CA 1
ATOM 838 C C . HIS A 1 110 ? -8.614 -11.176 -4.094 1.00 63.47 110 HIS A C 1
ATOM 840 O O . HIS A 1 110 ? -7.522 -11.206 -3.526 1.00 63.47 110 HIS A O 1
ATOM 846 N N . VAL A 1 111 ? -9.765 -11.141 -3.432 1.00 56.41 111 VAL A N 1
ATOM 847 C CA . VAL A 1 111 ? -9.872 -11.364 -1.993 1.00 56.41 111 VAL A CA 1
ATOM 848 C C . VAL A 1 111 ? -10.509 -12.733 -1.832 1.00 56.41 111 VAL A C 1
ATOM 850 O O . VAL A 1 111 ? -11.641 -12.940 -2.267 1.00 56.41 111 VAL A O 1
ATOM 853 N N . ASN A 1 112 ? -9.766 -13.677 -1.261 1.00 52.91 112 ASN A N 1
ATOM 854 C CA . ASN A 1 112 ? -10.305 -14.990 -0.957 1.00 52.91 112 ASN A CA 1
ATOM 855 C C . ASN A 1 112 ? -11.156 -14.857 0.313 1.00 52.91 112 ASN A C 1
ATOM 857 O O . ASN A 1 112 ? -10.620 -14.755 1.414 1.00 52.91 112 ASN A O 1
ATOM 861 N N . SER A 1 113 ? -12.474 -14.759 0.147 1.00 57.03 113 SER A N 1
ATOM 862 C CA . SER A 1 113 ? -13.426 -14.606 1.257 1.00 57.03 113 SER A CA 1
ATOM 863 C C . SER A 1 113 ? -13.850 -15.946 1.867 1.00 57.03 113 SER A C 1
ATOM 865 O O . SER A 1 113 ? -14.863 -15.987 2.564 1.00 57.03 113 SER A O 1
ATOM 867 N N . LEU A 1 114 ? -13.130 -17.044 1.598 1.00 54.47 114 LEU A N 1
ATOM 868 C CA . LEU A 1 114 ? -13.438 -18.333 2.208 1.00 54.47 114 LEU A CA 1
ATOM 869 C C . LEU A 1 114 ? -13.047 -18.296 3.693 1.00 54.47 114 LEU A C 1
ATOM 871 O O . LEU A 1 114 ? -11.906 -18.544 4.073 1.00 54.47 114 LEU A O 1
ATOM 875 N N . VAL A 1 115 ? -14.010 -17.917 4.526 1.00 55.38 115 VAL A N 1
ATOM 876 C CA . VAL A 1 115 ? -13.988 -18.177 5.961 1.00 55.38 115 VAL A CA 1
ATOM 877 C C . VAL A 1 115 ? -14.467 -19.617 6.124 1.00 55.38 115 VAL A C 1
ATOM 879 O O . VAL A 1 115 ? -15.629 -19.905 5.840 1.00 55.38 115 VAL A O 1
ATOM 882 N N . GLU A 1 116 ? -13.574 -20.527 6.516 1.00 55.78 116 GLU A N 1
ATOM 883 C CA . GLU A 1 116 ? -14.005 -21.796 7.112 1.00 55.78 116 GLU A CA 1
ATOM 884 C C . GLU A 1 116 ? -14.767 -21.471 8.406 1.00 55.78 116 GLU A C 1
ATOM 886 O O . GLU A 1 116 ? -14.291 -20.676 9.223 1.00 55.78 116 GLU A O 1
ATOM 891 N N . ILE A 1 117 ? -15.975 -22.028 8.533 1.00 45.94 117 ILE A N 1
ATOM 892 C CA . ILE A 1 117 ? -16.804 -21.994 9.748 1.00 45.94 117 ILE A CA 1
ATOM 893 C C . ILE A 1 117 ? -16.446 -23.209 10.595 1.00 45.94 117 ILE A C 1
ATOM 895 O O . ILE A 1 117 ? -16.374 -24.310 10.002 1.00 45.94 117 ILE A O 1
#

Sequence (117 aa):
MCRALGLMDGKLCLTKAQSSGLTVNVLSNAYTNTMEMNSKARTWKMKHQITLSPSPFAPAADRLSSNIMFASGNVVLFRSGGKIYSYNLKTKETQCVGDEFDYDARIVSHVNSLVEI

Foldseek 3Di:
DAWDWEEEPNFIWIWDADQFGIWIWTAPDNCPVVDDDPPPDDGTDTDDDAGDVVRQDDPDPDPPDRQWDDDYYQWTWGDHPQWIWIAGNVVRDIDTPGGNVPVVDDDDPDDPPDDDD

pLDDT: mean 76.5, std 13.42, range [45.69, 91.75]

Secondary structure (DSSP, 8-state):
--EEEEEETTEEEEEEEETTEEEEEEES-GGGGSSPTT----SEEEEEEEE-SS-S--S-S-TT--SEEEEETTEEEEEETTEEEEEETTT--EEEEEETT-TT-------------

Organism: NCBI:txid2094558